Protein AF-A0A9D7ZZM0-F1 (afdb_monomer_lite)

Structure (mmCIF, N/CA/C/O backbone):
data_AF-A0A9D7ZZM0-F1
#
_entry.id   AF-A0A9D7ZZM0-F1
#
loop_
_atom_site.group_PDB
_atom_site.id
_atom_site.type_symbol
_atom_site.label_atom_id
_atom_site.label_alt_id
_atom_site.label_comp_id
_atom_site.label_asym_id
_atom_site.label_entity_id
_atom_site.label_seq_id
_atom_site.pdbx_PDB_ins_code
_atom_site.Cartn_x
_atom_site.Cartn_y
_atom_site.Cartn_z
_atom_site.occupancy
_atom_site.B_iso_or_equiv
_atom_site.auth_seq_id
_atom_site.auth_comp_id
_atom_site.auth_asym_id
_atom_site.auth_atom_id
_atom_site.pdbx_PDB_model_num
ATOM 1 N N . MET A 1 1 ? -25.748 2.779 5.106 1.00 37.31 1 MET A N 1
ATOM 2 C CA . MET A 1 1 ? -24.485 2.767 5.877 1.00 37.31 1 MET A CA 1
ATOM 3 C C . MET A 1 1 ? -23.334 3.057 4.927 1.00 37.31 1 MET A C 1
ATOM 5 O O . MET A 1 1 ? -23.100 2.251 4.039 1.00 37.31 1 MET A O 1
ATOM 9 N N . LYS A 1 2 ? -22.657 4.207 5.046 1.00 40.81 2 LYS A N 1
ATOM 10 C CA . LYS A 1 2 ? -21.370 4.409 4.362 1.00 40.81 2 LYS A CA 1
ATOM 11 C C . LYS A 1 2 ? -20.326 3.654 5.176 1.00 40.81 2 LYS A C 1
ATOM 13 O O . LYS A 1 2 ? -20.141 3.969 6.346 1.00 40.81 2 LYS A O 1
ATOM 18 N N . VAL A 1 3 ? -19.701 2.641 4.587 1.00 49.00 3 VAL A N 1
ATOM 19 C CA . VAL A 1 3 ? -18.493 2.048 5.162 1.00 49.00 3 VAL A CA 1
ATOM 20 C C . VAL A 1 3 ? -17.434 3.142 5.101 1.00 49.00 3 VAL A C 1
ATOM 22 O O . VAL A 1 3 ? -16.960 3.488 4.022 1.00 49.00 3 VAL A O 1
ATOM 25 N N . VAL A 1 4 ? -17.146 3.770 6.238 1.00 54.16 4 VAL A N 1
ATOM 26 C CA . VAL A 1 4 ? -16.050 4.730 6.333 1.00 54.16 4 VAL A CA 1
ATOM 27 C C . VAL A 1 4 ? -14.783 3.892 6.463 1.00 54.16 4 VAL A C 1
ATOM 29 O O . VAL A 1 4 ? -14.442 3.429 7.548 1.00 54.16 4 VAL A O 1
ATOM 32 N N . ASN A 1 5 ? -14.14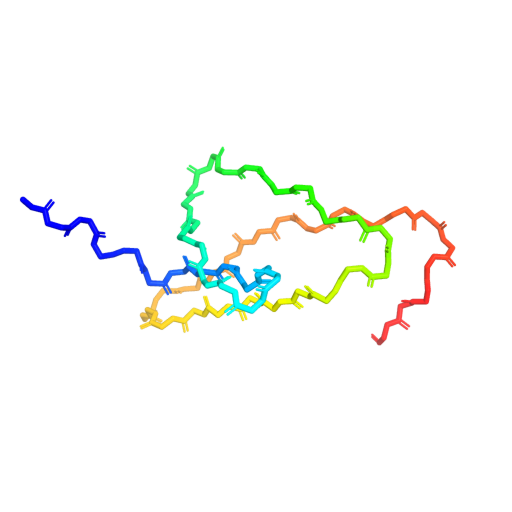2 3.594 5.334 1.00 62.66 5 ASN A N 1
ATOM 33 C CA . ASN A 1 5 ? -12.788 3.059 5.353 1.00 62.66 5 ASN A CA 1
ATOM 34 C C . ASN A 1 5 ? -11.834 4.228 5.602 1.00 62.66 5 ASN A C 1
ATOM 36 O O . ASN A 1 5 ? -11.891 5.247 4.926 1.00 62.66 5 ASN A O 1
ATOM 40 N N . TYR A 1 6 ? -10.982 4.064 6.606 1.00 77.81 6 TYR A N 1
ATOM 41 C CA . TYR A 1 6 ? -9.999 5.056 7.053 1.00 77.81 6 TYR A CA 1
ATOM 42 C C . TYR A 1 6 ? -8.577 4.711 6.585 1.00 77.81 6 TYR A C 1
ATOM 44 O O . TYR A 1 6 ? -7.591 5.262 7.063 1.00 77.81 6 TYR A O 1
ATOM 52 N N . LYS A 1 7 ? -8.462 3.718 5.705 1.00 93.50 7 LYS A N 1
ATOM 53 C CA . LYS A 1 7 ? -7.216 3.250 5.108 1.00 93.50 7 LYS A CA 1
ATOM 54 C C . LYS A 1 7 ? -7.414 3.349 3.616 1.00 93.50 7 LYS A C 1
ATOM 56 O O . LYS A 1 7 ? -8.342 2.728 3.097 1.00 93.50 7 LYS A O 1
ATOM 61 N N . ASP A 1 8 ? -6.565 4.119 2.958 1.00 96.00 8 ASP A N 1
ATOM 62 C CA . ASP A 1 8 ? -6.682 4.365 1.529 1.00 96.00 8 ASP A CA 1
ATOM 63 C C . ASP A 1 8 ? -5.317 4.277 0.850 1.00 96.00 8 ASP A C 1
ATOM 65 O O . ASP A 1 8 ? -4.280 4.548 1.466 1.00 96.00 8 ASP A O 1
ATOM 69 N N . VAL A 1 9 ? -5.346 3.949 -0.438 1.00 96.81 9 VAL A N 1
ATOM 70 C CA . VAL A 1 9 ? -4.223 4.111 -1.360 1.00 96.81 9 VAL A CA 1
ATOM 7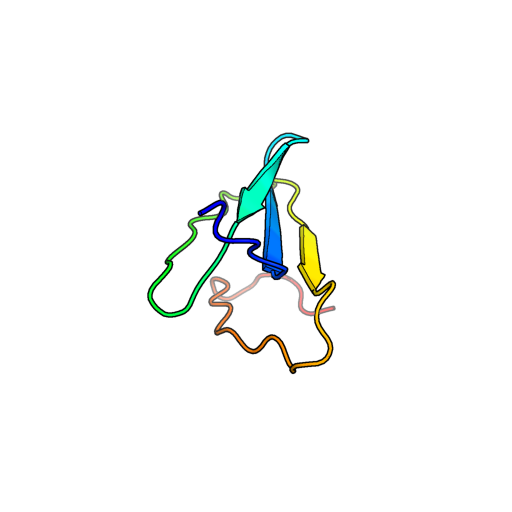1 C C . VAL A 1 9 ? -4.550 5.228 -2.352 1.00 96.81 9 VAL A C 1
ATOM 73 O O . VAL A 1 9 ? -5.660 5.284 -2.883 1.00 96.81 9 VAL A O 1
ATOM 76 N N . LEU A 1 10 ? -3.617 6.148 -2.571 1.00 96.94 10 LEU A N 1
ATOM 77 C CA . LEU A 1 10 ? -3.666 7.133 -3.645 1.00 96.94 10 LEU A CA 1
ATOM 78 C C . LEU A 1 10 ? -3.117 6.476 -4.907 1.00 96.94 10 LEU A C 1
ATOM 80 O O . LEU A 1 10 ? -1.991 5.994 -4.881 1.00 96.94 10 LEU A O 1
ATOM 84 N N . ILE A 1 11 ? -3.893 6.466 -5.985 1.00 96.25 11 ILE A N 1
ATOM 85 C CA . ILE A 1 11 ? -3.475 6.018 -7.318 1.00 96.25 11 ILE A CA 1
ATOM 86 C C . ILE A 1 11 ? -4.064 7.016 -8.313 1.00 96.25 11 ILE A C 1
ATOM 88 O O . ILE A 1 11 ? -5.238 7.365 -8.198 1.00 96.25 11 ILE A O 1
ATOM 92 N N . GLU A 1 12 ? -3.252 7.524 -9.244 1.00 94.56 12 GLU A N 1
ATOM 93 C CA . GLU A 1 12 ? -3.701 8.471 -10.286 1.00 94.56 12 GLU A CA 1
ATOM 94 C C . GLU A 1 12 ? -4.464 9.689 -9.719 1.00 94.56 12 GLU A C 1
ATOM 96 O O . GLU A 1 12 ? -5.488 10.128 -10.241 1.00 94.56 12 GLU A O 1
ATOM 101 N N . GLY A 1 13 ? -3.995 10.225 -8.587 1.00 95.94 13 GLY A N 1
ATOM 102 C CA . GLY A 1 13 ? -4.617 11.379 -7.926 1.00 95.94 13 GLY A CA 1
ATOM 103 C C . GLY A 1 13 ? -5.938 11.078 -7.205 1.00 95.94 13 GLY A C 1
ATOM 104 O O . GLY A 1 13 ? -6.572 11.999 -6.683 1.00 95.94 13 GLY A O 1
ATOM 105 N N . LYS A 1 14 ? -6.360 9.809 -7.123 1.00 95.88 14 LYS A N 1
ATOM 106 C CA . LYS A 1 14 ? -7.598 9.389 -6.459 1.00 95.88 14 LYS A CA 1
ATOM 107 C C . LYS A 1 14 ? -7.336 8.472 -5.269 1.00 95.88 14 LYS A C 1
ATOM 109 O O . LYS A 1 14 ? -6.530 7.554 -5.329 1.00 95.88 14 LYS A O 1
ATOM 114 N N . TRP A 1 15 ? -8.069 8.701 -4.182 1.00 95.75 15 TRP A N 1
ATOM 115 C CA . TRP A 1 15 ? -8.050 7.828 -3.011 1.00 95.75 15 TRP A CA 1
ATOM 116 C C . TRP A 1 15 ? -8.991 6.637 -3.199 1.00 95.75 15 TRP A C 1
ATOM 118 O O . TRP A 1 15 ? -10.182 6.811 -3.478 1.00 95.75 15 TRP A O 1
ATOM 128 N N . HIS A 1 16 ? -8.454 5.437 -3.008 1.00 94.25 16 HIS A N 1
ATOM 129 C CA . HIS A 1 16 ? -9.169 4.171 -3.066 1.00 94.25 16 HIS A CA 1
ATOM 130 C C . HIS A 1 16 ? -9.171 3.511 -1.684 1.00 94.25 16 HIS A C 1
ATOM 132 O O . HIS A 1 16 ? -8.094 3.297 -1.124 1.00 94.25 16 HIS A O 1
ATOM 138 N N . PRO A 1 17 ? -10.344 3.150 -1.138 1.00 94.19 17 PRO A N 1
ATOM 139 C CA . PRO A 1 17 ? -10.420 2.509 0.163 1.00 94.19 17 PRO A CA 1
ATOM 140 C C . PRO A 1 17 ? -9.833 1.102 0.123 1.00 94.19 17 PRO A C 1
ATOM 142 O O . PRO A 1 17 ? -10.132 0.316 -0.775 1.00 94.19 17 PRO A O 1
ATOM 145 N N . VAL A 1 18 ? -9.063 0.760 1.154 1.00 94.06 18 VAL A N 1
ATOM 146 C CA . VAL A 1 18 ? -8.477 -0.571 1.344 1.00 94.06 18 VAL A CA 1
ATOM 147 C C . VAL A 1 18 ? -8.949 -1.215 2.635 1.00 94.06 18 VAL A C 1
ATOM 149 O O . VAL A 1 18 ? -9.136 -0.574 3.671 1.00 94.06 18 VAL A O 1
ATOM 152 N N . SER A 1 19 ? -9.136 -2.529 2.571 1.00 92.12 19 SER A N 1
ATOM 153 C CA . SER A 1 19 ? -9.547 -3.359 3.701 1.00 92.12 19 SER A CA 1
ATOM 154 C C . SER A 1 19 ? -8.813 -4.697 3.693 1.00 92.12 19 SER A C 1
ATOM 156 O O . SER A 1 19 ? -8.146 -5.048 2.719 1.00 92.12 19 SER A O 1
ATOM 158 N N . THR A 1 20 ? -8.914 -5.450 4.786 1.00 92.94 20 THR A N 1
ATOM 159 C CA . THR A 1 20 ? -8.361 -6.807 4.856 1.00 92.94 20 THR A CA 1
ATOM 160 C C . THR A 1 20 ? -8.871 -7.650 3.686 1.00 92.94 20 THR A C 1
ATOM 162 O O . THR A 1 20 ? -10.066 -7.659 3.407 1.00 92.94 20 THR A O 1
ATOM 165 N N . GLY A 1 21 ? -7.958 -8.342 3.001 1.00 94.00 21 GLY A N 1
ATOM 166 C CA . GLY A 1 21 ? -8.263 -9.124 1.798 1.00 94.00 21 GLY A CA 1
ATOM 167 C C . GLY A 1 21 ? -8.168 -8.341 0.485 1.00 94.00 21 GLY A C 1
ATOM 168 O O . GLY A 1 21 ? -8.276 -8.943 -0.577 1.00 94.00 21 GLY A O 1
ATOM 169 N N . SER A 1 22 ? -7.929 -7.025 0.527 1.00 95.19 22 SER A N 1
ATOM 170 C CA . SER A 1 22 ? -7.627 -6.255 -0.687 1.00 95.19 22 SER A CA 1
ATOM 171 C C . SER A 1 22 ? -6.239 -6.614 -1.223 1.00 95.19 22 SER A C 1
ATOM 173 O O . SER A 1 22 ? -5.293 -6.746 -0.449 1.00 95.19 22 SER A O 1
ATOM 175 N N . ALA A 1 23 ? -6.114 -6.697 -2.547 1.00 96.19 23 ALA A N 1
ATOM 176 C CA . ALA A 1 23 ? -4.841 -6.767 -3.254 1.00 96.19 23 ALA A CA 1
ATOM 177 C C . ALA A 1 23 ? -4.752 -5.585 -4.224 1.00 96.19 23 ALA A C 1
ATOM 179 O O . ALA A 1 23 ? -5.729 -5.263 -4.900 1.00 96.19 23 ALA A O 1
ATOM 180 N N . ILE A 1 24 ? -3.593 -4.931 -4.269 1.00 95.56 24 ILE A N 1
ATOM 181 C CA . ILE A 1 24 ? -3.342 -3.774 -5.128 1.00 95.56 24 ILE A CA 1
ATOM 182 C C . ILE A 1 24 ? -2.129 -4.094 -5.990 1.00 95.56 24 ILE A C 1
ATOM 184 O O . ILE A 1 24 ? -1.095 -4.509 -5.471 1.00 95.56 24 ILE A O 1
ATOM 188 N N . PHE A 1 25 ? -2.253 -3.872 -7.294 1.00 95.94 25 PHE A N 1
ATOM 189 C CA . PHE A 1 25 ? -1.120 -3.879 -8.206 1.00 95.94 25 PHE A CA 1
ATOM 190 C C . PHE A 1 25 ? -0.716 -2.437 -8.508 1.00 95.94 25 PHE A C 1
ATOM 192 O O . PHE A 1 25 ? -1.528 -1.660 -9.005 1.00 95.94 25 PHE A O 1
ATOM 199 N N . VAL A 1 26 ? 0.533 -2.096 -8.199 1.00 95.31 26 VAL A N 1
ATOM 200 C CA . VAL A 1 26 ? 1.141 -0.805 -8.523 1.00 95.31 26 VAL A CA 1
ATOM 201 C C . VAL A 1 26 ? 2.159 -1.046 -9.630 1.00 95.31 26 VAL A C 1
ATOM 203 O O . VAL A 1 26 ? 3.128 -1.780 -9.437 1.00 95.31 26 VAL A O 1
ATOM 206 N N . ALA A 1 27 ? 1.927 -0.463 -10.805 1.00 94.75 27 ALA A N 1
ATOM 207 C CA . ALA A 1 27 ? 2.835 -0.624 -11.935 1.00 94.75 27 ALA A CA 1
ATOM 208 C C . ALA A 1 27 ? 4.162 0.125 -11.708 1.00 94.75 27 ALA A C 1
ATOM 210 O O . ALA A 1 27 ? 4.249 1.051 -10.900 1.00 94.75 27 ALA A O 1
ATOM 211 N N . ALA A 1 28 ? 5.204 -0.250 -12.454 1.00 92.50 28 ALA A N 1
ATOM 212 C CA . ALA A 1 28 ? 6.483 0.455 -12.411 1.00 92.50 28 ALA A CA 1
ATOM 213 C C . ALA A 1 28 ? 6.300 1.955 -12.702 1.00 92.50 28 ALA A C 1
ATOM 215 O O . ALA A 1 28 ? 5.564 2.329 -13.616 1.00 92.50 28 ALA A O 1
ATOM 216 N N . ASN A 1 29 ? 6.994 2.801 -11.935 1.00 91.19 29 ASN A N 1
ATOM 217 C CA . ASN A 1 29 ? 6.932 4.268 -12.014 1.00 91.19 29 ASN A CA 1
ATOM 218 C C . ASN A 1 29 ? 5.548 4.885 -11.731 1.00 91.19 29 ASN A C 1
ATOM 220 O O . ASN A 1 29 ? 5.351 6.074 -11.975 1.00 91.19 29 ASN A O 1
ATOM 224 N N . MET A 1 30 ? 4.590 4.112 -11.213 1.00 94.00 30 MET A N 1
ATOM 225 C CA . MET A 1 30 ? 3.297 4.637 -10.787 1.00 94.00 30 MET A CA 1
ATOM 226 C C . MET A 1 30 ? 3.429 5.309 -9.420 1.00 94.00 30 MET A C 1
ATOM 228 O O . MET A 1 30 ? 3.800 4.670 -8.430 1.00 94.00 30 MET A O 1
ATOM 232 N N . GLU A 1 31 ? 3.085 6.593 -9.351 1.00 95.06 31 GLU A N 1
ATOM 233 C CA . GLU A 1 31 ? 2.978 7.291 -8.075 1.00 95.06 31 GLU A CA 1
ATOM 234 C C . GLU A 1 31 ? 1.838 6.693 -7.250 1.00 95.06 31 GLU A C 1
ATOM 236 O O . GLU A 1 31 ? 0.716 6.509 -7.732 1.00 95.06 31 GLU A O 1
ATOM 241 N N . HIS A 1 32 ? 2.143 6.386 -5.995 1.00 95.81 32 HIS A N 1
ATOM 242 C CA . HIS A 1 32 ? 1.181 5.862 -5.049 1.00 95.81 32 HIS A CA 1
ATOM 243 C C . HIS A 1 32 ? 1.545 6.287 -3.629 1.00 95.81 32 HIS A C 1
ATOM 245 O O . HIS A 1 32 ? 2.718 6.417 -3.282 1.00 95.81 32 HIS A O 1
ATOM 251 N N . GLN A 1 33 ? 0.529 6.491 -2.794 1.00 96.44 33 GLN A N 1
ATOM 252 C CA . GLN A 1 33 ? 0.703 6.756 -1.366 1.00 96.44 33 GLN A CA 1
ATOM 253 C C . GLN A 1 33 ? -0.293 5.962 -0.541 1.00 96.44 33 GLN A C 1
ATOM 255 O O . GLN A 1 33 ? -1.410 5.712 -0.979 1.00 96.44 33 GLN A O 1
ATOM 260 N N . PHE A 1 34 ? 0.082 5.623 0.686 1.00 95.69 34 PHE A N 1
ATOM 261 C CA . PHE A 1 34 ? -0.821 5.023 1.659 1.00 95.69 34 PHE A CA 1
ATOM 262 C C . PHE A 1 34 ? -1.137 6.036 2.748 1.00 95.69 34 PHE A C 1
ATOM 264 O O . PHE A 1 34 ? -0.245 6.728 3.238 1.00 95.69 34 PHE A O 1
ATOM 271 N N . ARG A 1 35 ? -2.401 6.096 3.167 1.00 94.94 35 ARG A N 1
ATOM 272 C CA . ARG A 1 35 ? -2.797 6.868 4.348 1.00 94.94 35 ARG A CA 1
ATOM 273 C C . ARG A 1 35 ? -3.612 6.018 5.304 1.00 94.94 35 ARG A C 1
ATOM 275 O O . ARG A 1 35 ? -4.432 5.198 4.889 1.00 94.94 35 ARG A O 1
ATOM 282 N N . ASN A 1 36 ? -3.408 6.273 6.588 1.00 94.75 36 ASN A N 1
ATOM 283 C CA . ASN A 1 36 ? -4.214 5.736 7.668 1.00 94.75 36 ASN A CA 1
ATOM 284 C C . ASN A 1 36 ? -4.748 6.901 8.503 1.00 94.75 36 ASN A C 1
ATOM 286 O O . ASN A 1 36 ? -3.986 7.566 9.195 1.00 94.75 36 ASN A O 1
ATOM 290 N N . THR A 1 37 ? -6.050 7.151 8.421 1.00 90.62 37 THR A N 1
ATOM 291 C CA . THR A 1 37 ? -6.768 8.167 9.203 1.00 90.62 37 THR A CA 1
ATOM 292 C C . THR A 1 37 ? -7.510 7.556 10.396 1.00 90.62 37 THR A C 1
ATOM 294 O O . THR A 1 37 ? -8.331 8.225 11.019 1.00 90.62 37 THR A O 1
ATOM 297 N N . SER A 1 38 ? -7.246 6.282 10.716 1.00 88.38 38 SER A N 1
ATOM 298 C CA . SER A 1 38 ? -7.801 5.606 11.892 1.00 88.38 38 SER A CA 1
ATOM 299 C C . SER A 1 38 ? -6.836 5.590 13.072 1.00 88.38 38 SER A C 1
ATOM 301 O O . SER A 1 38 ? -5.633 5.766 12.915 1.00 88.38 38 SER A O 1
ATOM 303 N N . GLU A 1 39 ? -7.366 5.263 14.250 1.00 90.44 39 GLU A N 1
ATOM 304 C CA .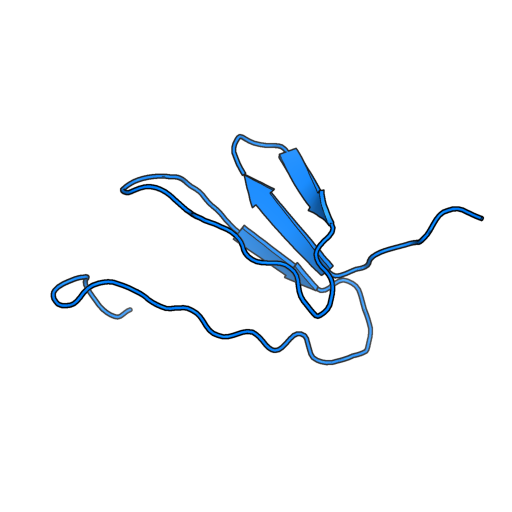 GLU A 1 39 ? -6.574 5.033 15.466 1.00 90.44 39 GLU A CA 1
ATOM 305 C C . GLU A 1 39 ? -5.915 3.643 15.516 1.00 90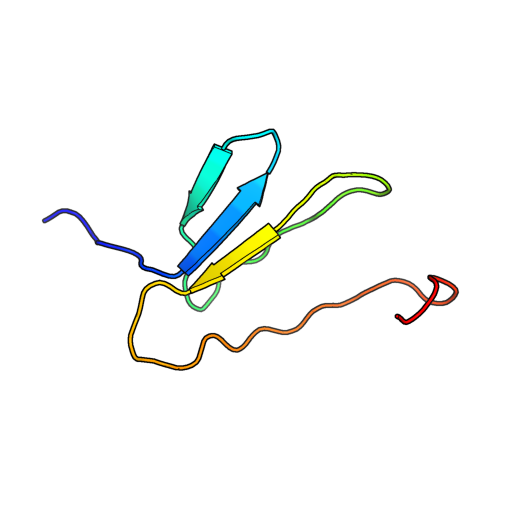.44 39 GLU A C 1
ATOM 307 O O . GLU A 1 39 ? -5.173 3.332 16.445 1.00 90.44 39 GLU A O 1
ATOM 312 N N . LYS A 1 40 ? -6.190 2.769 14.539 1.00 90.19 40 LYS A N 1
ATOM 313 C CA . LYS A 1 40 ? -5.640 1.407 14.495 1.00 90.19 40 LYS A CA 1
ATOM 314 C C . LYS A 1 40 ? -4.456 1.345 13.543 1.00 90.19 40 LYS A C 1
ATOM 316 O O . LYS A 1 40 ? -4.492 1.955 12.480 1.00 90.19 40 LYS A O 1
ATOM 321 N N . THR A 1 41 ? -3.449 0.537 13.863 1.00 93.38 41 THR A N 1
ATOM 322 C CA . THR A 1 41 ? -2.311 0.298 12.965 1.00 93.38 41 THR A CA 1
ATOM 323 C C . THR A 1 41 ? -2.774 -0.256 11.616 1.00 93.38 41 THR A C 1
ATOM 325 O O . THR A 1 41 ? -3.566 -1.202 11.548 1.00 93.38 41 THR A O 1
ATOM 328 N N . PHE A 1 42 ? -2.264 0.328 10.531 1.00 94.06 42 PHE A N 1
ATOM 329 C CA . PHE A 1 42 ? -2.446 -0.181 9.179 1.00 94.06 42 PHE A CA 1
ATOM 330 C C . PHE A 1 42 ? -1.218 -0.997 8.772 1.00 94.06 42 PHE A C 1
ATOM 332 O O . PHE A 1 42 ? -0.189 -0.444 8.402 1.00 94.06 42 PHE A O 1
ATOM 339 N N . THR A 1 43 ? -1.344 -2.319 8.850 1.00 94.88 43 THR A N 1
ATOM 340 C CA . THR A 1 43 ? -0.306 -3.266 8.432 1.00 94.88 43 THR A CA 1
ATOM 341 C C . THR A 1 43 ? -0.705 -3.925 7.119 1.00 94.88 43 THR A C 1
ATOM 343 O O . THR A 1 4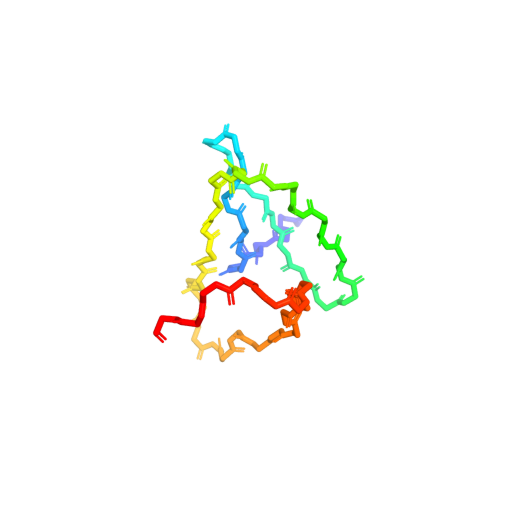3 ? -1.851 -4.350 6.957 1.00 94.88 43 THR A O 1
ATOM 346 N N . PHE A 1 44 ? 0.243 -4.026 6.194 1.00 95.38 44 PHE A N 1
ATOM 347 C CA . PHE A 1 44 ? 0.090 -4.722 4.922 1.00 95.38 44 PHE A CA 1
ATOM 348 C C . PHE A 1 44 ? 1.443 -5.275 4.469 1.00 95.38 44 PHE A C 1
ATOM 350 O O . PHE A 1 44 ? 2.489 -4.873 4.973 1.00 95.38 44 PHE A O 1
ATOM 357 N N . ILE A 1 45 ? 1.405 -6.216 3.529 1.00 96.38 45 ILE A N 1
ATOM 358 C CA . ILE A 1 45 ? 2.600 -6.788 2.910 1.00 96.38 45 ILE A CA 1
ATOM 359 C C . ILE A 1 45 ? 2.850 -6.016 1.615 1.00 96.38 45 ILE A C 1
ATOM 361 O O . ILE A 1 45 ? 1.965 -5.957 0.762 1.00 96.38 45 ILE A O 1
ATOM 365 N N . CYS A 1 46 ? 4.040 -5.437 1.473 1.00 94.44 46 CYS A N 1
ATOM 366 C CA . CYS A 1 46 ? 4.503 -4.857 0.217 1.00 94.44 46 CYS A CA 1
ATOM 367 C C . CYS A 1 46 ? 5.506 -5.820 -0.421 1.00 94.44 46 CYS A C 1
ATOM 369 O O . CYS A 1 46 ? 6.494 -6.188 0.213 1.00 94.44 46 CYS A O 1
ATOM 371 N N . LEU A 1 47 ? 5.231 -6.255 -1.648 1.00 94.56 47 LEU A N 1
ATOM 372 C CA . LEU A 1 47 ? 6.121 -7.123 -2.414 1.00 94.56 47 LEU A CA 1
ATOM 373 C C . LEU A 1 47 ? 6.706 -6.303 -3.557 1.00 94.56 47 LEU A C 1
ATOM 375 O O . LEU A 1 47 ? 5.988 -5.935 -4.485 1.00 94.56 47 LEU A O 1
ATOM 379 N N . ILE A 1 48 ? 8.003 -6.023 -3.478 1.00 93.00 48 ILE A N 1
ATOM 380 C CA . ILE A 1 48 ? 8.740 -5.291 -4.505 1.00 93.00 48 ILE A CA 1
ATOM 381 C C . ILE A 1 48 ? 9.671 -6.286 -5.212 1.00 93.00 48 ILE A C 1
ATOM 383 O O . ILE A 1 48 ? 10.332 -7.079 -4.536 1.00 93.00 48 ILE A O 1
ATOM 387 N N . PRO A 1 49 ? 9.718 -6.305 -6.557 1.00 92.25 49 PRO A N 1
ATOM 388 C CA . PRO A 1 49 ? 10.679 -7.125 -7.285 1.00 92.25 49 PRO A CA 1
ATOM 389 C C . PRO A 1 49 ? 12.125 -6.835 -6.858 1.00 92.25 49 PRO A C 1
ATOM 391 O O . PRO A 1 49 ? 12.484 -5.699 -6.554 1.00 92.25 49 PRO A O 1
ATOM 394 N N . SER A 1 50 ? 12.976 -7.862 -6.883 1.00 92.12 50 SER A N 1
ATOM 395 C CA . SER A 1 50 ? 14.393 -7.732 -6.528 1.00 92.12 50 SER A CA 1
ATOM 396 C C . SER A 1 50 ? 15.119 -6.694 -7.389 1.00 92.12 50 SER A C 1
ATOM 398 O O . SER A 1 50 ? 14.898 -6.635 -8.599 1.00 92.12 50 SER A O 1
ATOM 400 N N . GLY A 1 51 ? 16.054 -5.955 -6.786 1.00 87.94 51 GLY A N 1
ATOM 401 C CA . GLY A 1 51 ? 16.896 -4.975 -7.481 1.00 87.94 51 GLY A CA 1
ATOM 402 C C . GLY A 1 51 ? 16.318 -3.559 -7.531 1.00 87.94 51 GLY A C 1
ATOM 403 O O . GLY A 1 51 ? 16.995 -2.654 -8.015 1.00 87.94 51 GLY A O 1
ATOM 404 N N . ALA A 1 52 ? 15.106 -3.345 -7.011 1.00 86.00 52 ALA A N 1
ATOM 405 C CA . ALA A 1 52 ? 14.636 -2.003 -6.697 1.00 86.00 52 ALA A CA 1
ATOM 406 C C . ALA A 1 52 ? 15.493 -1.392 -5.565 1.00 86.00 52 ALA A C 1
ATOM 408 O O . ALA A 1 52 ? 15.892 -2.125 -4.656 1.00 86.00 52 ALA A O 1
ATOM 409 N N . PRO A 1 53 ? 15.790 -0.080 -5.596 1.00 81.69 53 PRO A N 1
ATOM 410 C CA . PRO A 1 53 ? 16.445 0.590 -4.479 1.00 81.69 53 PRO A CA 1
ATOM 411 C C . PRO A 1 53 ? 15.581 0.502 -3.217 1.00 81.69 53 PRO A C 1
ATOM 413 O O . PRO A 1 53 ? 14.416 0.895 -3.237 1.00 81.69 53 PRO A O 1
ATOM 416 N N . GLU A 1 54 ? 16.163 0.010 -2.128 1.00 75.38 54 GLU A N 1
ATOM 417 C CA . GLU A 1 54 ? 15.609 0.188 -0.784 1.00 75.38 54 GLU A CA 1
ATOM 418 C C . GLU A 1 54 ? 15.927 1.627 -0.332 1.00 75.38 54 GLU A C 1
ATOM 420 O O . GLU A 1 54 ? 17.024 2.128 -0.606 1.00 75.38 54 GLU A O 1
ATOM 425 N N . LEU A 1 55 ? 14.965 2.298 0.309 1.00 61.28 55 LEU A N 1
ATOM 426 C CA . LEU A 1 55 ? 15.131 3.638 0.890 1.00 61.28 55 LEU A CA 1
ATOM 427 C C . LEU A 1 55 ? 15.529 3.556 2.364 1.00 61.28 55 LEU A C 1
ATOM 429 O O . LEU A 1 55 ? 14.921 2.735 3.087 1.00 61.28 55 LEU A O 1
#

Sequence (55 aa):
MKVVNYKDVLIEGKWHPVSTGSAIFVAANMEHQFRNTSEKTFTFICLIPSGAPEL

Radius of gyration: 12.71 Å; chains: 1; bounding box: 41×20×28 Å

Secondary structure (DSSP, 8-state):
------EEEEETTEEEE--TT------TT--EEEEE-SSS---------TTSPP-

Foldseek 3Di:
DPPPQQKWKQWPNDTDGDDPPDDDDA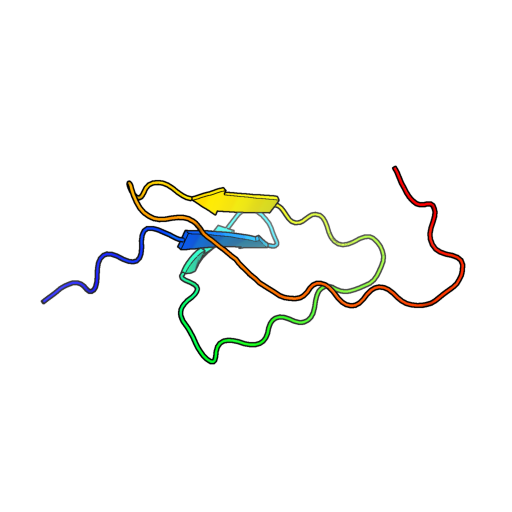DPPTDMDIGGPDPDDDDDDDDDDPPPDDD

pLDDT: mean 88.38, std 14.14, range [37.31, 96.94]